Protein AF-A0A2N9HVR2-F1 (afdb_monomer_lite)

Sequence (182 aa):
MPIMIAPTAMQKMVHPEGGWATSSVEEVASTGPGIRFFQLYVYKNRHVVAHLVRRAERAGFKAIALTVDTPRLGRREADIKNRFTLPPFLTLKNFEGLDLGKMDEVSDNWDCTTLSLSLLWLQTRLAVEAGAAGIIVSNHGARQLDYVVKAALGWVHVFLDGGVCRGTDVFKALALELRAYS

Organism: Fagus sylvatica (NCBI:txid28930)

Secondary structure (DSSP, 8-state):
--EE----S-GGGT-TT--TTTS-HHHHHHT-S---EEEE--BS-HHHHHHHHHHHHHTT--EEEE--S-SS----HHHHHHT----TT---TTTTT-------TT-----BPP---S-HHHHHHHHHHTT-SEEEE--TTTTS-SS-PPPPPSSSEEEE-SS--SHHHHHHHHHTT-EEE-

Foldseek 3Di:
DLEAADQDADCCVVPVPDDHQQHALQRVLVVDDDAAEAEDFAFPPVVLVVLLVVRNVVSPHDYYRYDAQPQAWFDDVVCVVVVDDDDPVTHRHHCPPPCPDPPPDDDSRSRGPHDDDDDQAVVVVVCVVVPPQEEEQDPPQVGHDPDDDDHDDDRHAYEYEHPPDDPVVQVVCVVVVYRYYD

Radius of gyration: 17.05 Å; chains: 1; bounding box: 43×37×42 Å

InterPro domains:
  IPR000262 FMN-dependent dehydrogenase [PF01070] (20-96)
  IPR000262 FMN-dependent dehydrogenase [PF01070] (124-176)
  IPR008259 FMN-dependent alpha-hydroxy acid dehydrogenase, active site [PS00557] (138-144)
  IPR013785 Aldolase-type TIM barrel [G3DSA:3.20.20.70] (1-117)
  IPR013785 Aldolase-type TIM barrel [G3DSA:3.20.20.70] (119-181)
  IPR037396 FMN hydroxy acid dehydrogenase domain [PS51349] (1-182)

pLDDT: mean 76.88, std 16.13, range [32.69, 95.81]

Structure (mmCIF, N/CA/C/O backbone):
data_AF-A0A2N9HVR2-F1
#
_entry.id   AF-A0A2N9HVR2-F1
#
loop_
_atom_site.group_PDB
_atom_site.id
_atom_site.type_symbol
_atom_site.label_atom_id
_atom_site.label_alt_id
_atom_site.label_comp_id
_atom_site.label_asym_id
_atom_site.label_entity_id
_atom_site.label_seq_id
_atom_site.pdbx_PDB_ins_code
_atom_site.Cartn_x
_atom_site.Cartn_y
_atom_site.Cartn_z
_atom_site.occupancy
_atom_site.B_iso_or_equiv
_atom_site.auth_seq_id
_atom_site.auth_comp_id
_atom_site.auth_asym_id
_atom_site.auth_atom_id
_atom_site.pdbx_PDB_model_num
ATOM 1 N N . MET A 1 1 ? -1.933 1.703 19.587 1.00 81.06 1 MET A N 1
ATOM 2 C CA . MET A 1 1 ? -1.989 3.120 19.156 1.00 81.06 1 MET A CA 1
ATOM 3 C C . MET A 1 1 ? -2.822 3.221 17.880 1.00 81.06 1 MET A C 1
ATOM 5 O O . MET A 1 1 ? -2.758 2.276 17.102 1.00 81.06 1 MET A O 1
ATOM 9 N N . PRO A 1 2 ? -3.600 4.293 17.647 1.00 84.25 2 PRO A N 1
ATOM 10 C CA . PRO A 1 2 ? -4.371 4.487 16.414 1.00 84.25 2 PRO A CA 1
ATOM 11 C C . PRO A 1 2 ? -3.510 5.116 15.302 1.00 84.25 2 PRO A C 1
ATOM 13 O O . PRO A 1 2 ? -3.932 6.066 14.652 1.00 84.25 2 PRO A O 1
ATOM 16 N N . ILE A 1 3 ? -2.283 4.612 15.146 1.00 85.50 3 ILE A N 1
ATOM 17 C CA . ILE A 1 3 ? -1.307 5.045 14.143 1.00 85.50 3 ILE A CA 1
ATOM 18 C C . ILE A 1 3 ? -0.879 3.791 13.389 1.00 85.50 3 ILE A C 1
ATOM 20 O O . ILE A 1 3 ? -0.491 2.799 14.009 1.00 85.50 3 ILE A O 1
ATOM 24 N N . MET A 1 4 ? -0.987 3.831 12.067 1.00 87.75 4 MET A N 1
ATOM 25 C CA . MET A 1 4 ? -0.552 2.770 11.160 1.00 87.75 4 MET A CA 1
ATOM 26 C C . MET A 1 4 ? 0.378 3.356 10.101 1.00 87.75 4 MET A C 1
ATOM 28 O O . MET A 1 4 ? 0.306 4.544 9.821 1.00 87.75 4 MET A O 1
ATOM 32 N N . ILE A 1 5 ? 1.218 2.528 9.489 1.00 89.56 5 ILE A N 1
ATOM 33 C CA . ILE A 1 5 ? 2.137 2.971 8.434 1.00 89.56 5 ILE A CA 1
ATOM 34 C C . ILE A 1 5 ? 1.378 2.978 7.094 1.00 89.56 5 ILE A C 1
ATOM 36 O O . ILE A 1 5 ? 0.755 1.970 6.748 1.00 89.56 5 ILE A O 1
ATOM 40 N N . ALA A 1 6 ? 1.400 4.095 6.358 1.00 86.62 6 ALA A N 1
ATOM 41 C CA . ALA A 1 6 ? 0.779 4.238 5.034 1.00 86.62 6 ALA A CA 1
ATOM 42 C C . ALA A 1 6 ? 1.672 3.684 3.913 1.00 86.62 6 ALA A C 1
ATOM 44 O O . ALA A 1 6 ? 2.854 4.017 3.900 1.00 86.62 6 ALA A O 1
ATOM 45 N N . PRO A 1 7 ? 1.138 2.930 2.928 1.00 85.50 7 PRO A N 1
ATOM 46 C CA . PRO A 1 7 ? 1.908 2.308 1.847 1.00 85.50 7 PRO A CA 1
ATOM 47 C C . PRO A 1 7 ? 2.797 3.299 1.078 1.00 85.50 7 PRO A C 1
ATOM 49 O O . PRO A 1 7 ? 2.320 4.166 0.351 1.00 85.50 7 PRO A O 1
ATOM 52 N N . THR A 1 8 ? 4.111 3.111 1.183 1.00 85.31 8 THR A N 1
ATOM 53 C CA . THR A 1 8 ? 5.156 3.839 0.450 1.00 85.31 8 THR A CA 1
ATOM 54 C C . THR A 1 8 ? 5.975 2.874 -0.400 1.00 85.31 8 THR A C 1
ATOM 56 O O . THR A 1 8 ? 6.452 1.846 0.075 1.00 85.31 8 THR A O 1
ATOM 59 N N . ALA A 1 9 ? 6.122 3.172 -1.689 1.00 85.38 9 ALA A N 1
ATOM 60 C CA . ALA A 1 9 ? 6.827 2.292 -2.614 1.00 85.38 9 ALA A CA 1
ATOM 61 C C . ALA A 1 9 ? 8.355 2.412 -2.478 1.00 85.38 9 ALA A C 1
ATOM 63 O O . ALA A 1 9 ? 8.878 3.472 -2.144 1.00 85.38 9 ALA A O 1
ATOM 64 N N . MET A 1 10 ? 9.060 1.335 -2.838 1.00 86.00 10 MET A N 1
ATOM 65 C CA . MET A 1 10 ? 10.502 1.311 -3.120 1.00 86.00 10 MET A CA 1
ATOM 66 C C . MET A 1 10 ? 11.387 1.732 -1.937 1.00 86.00 10 MET A C 1
ATOM 68 O O . MET A 1 10 ? 12.378 2.443 -2.097 1.00 86.00 10 MET A O 1
ATOM 72 N N . GLN A 1 11 ? 11.062 1.251 -0.735 1.00 89.44 11 GLN A N 1
ATOM 73 C CA . GLN A 1 11 ? 11.774 1.626 0.495 1.00 89.44 11 GLN A CA 1
ATOM 74 C C . GLN A 1 11 ? 13.273 1.273 0.477 1.00 89.44 11 GLN A C 1
ATOM 76 O O . GLN A 1 11 ? 14.053 1.936 1.161 1.00 89.44 11 GLN A O 1
ATOM 81 N N . LYS A 1 12 ? 13.705 0.298 -0.342 1.00 90.38 12 LYS A N 1
ATOM 82 C CA . LYS A 1 12 ? 15.135 -0.030 -0.505 1.00 90.38 12 LYS A CA 1
ATOM 83 C C . LYS A 1 12 ? 15.976 1.070 -1.157 1.00 90.38 12 LYS A C 1
ATOM 85 O O . LYS A 1 12 ? 17.198 1.002 -1.100 1.00 90.38 12 LYS A O 1
ATOM 90 N N . MET A 1 13 ? 15.353 2.095 -1.739 1.00 89.06 13 MET A N 1
ATOM 91 C CA . MET A 1 13 ? 16.072 3.292 -2.194 1.00 89.06 13 MET A CA 1
ATOM 92 C C . MET A 1 13 ? 16.486 4.207 -1.036 1.00 89.06 13 MET A C 1
ATOM 94 O O . MET A 1 13 ? 17.400 5.007 -1.197 1.00 89.06 13 MET A O 1
ATOM 98 N N . VAL A 1 14 ? 15.807 4.106 0.112 1.00 91.31 14 VAL A N 1
ATOM 99 C CA . VAL A 1 14 ? 16.071 4.928 1.302 1.00 91.31 14 VAL A CA 1
ATOM 100 C C . VAL A 1 14 ? 16.998 4.197 2.272 1.00 91.31 14 VAL A C 1
ATOM 102 O O . VAL A 1 14 ? 17.909 4.805 2.824 1.00 91.31 14 VAL A O 1
ATOM 105 N N . HIS A 1 15 ? 16.782 2.893 2.474 1.00 92.06 15 HIS A N 1
ATOM 106 C CA . HIS A 1 15 ? 17.600 2.059 3.357 1.00 92.06 15 HIS A CA 1
ATOM 107 C C . HIS A 1 15 ? 17.644 0.601 2.862 1.00 92.06 15 HIS A C 1
ATOM 109 O O . HIS A 1 15 ? 16.594 0.095 2.463 1.00 92.06 15 HIS A O 1
ATOM 115 N N . PRO A 1 16 ? 18.784 -0.122 2.932 1.00 87.38 16 PRO A N 1
ATOM 116 C CA . PRO A 1 16 ? 18.910 -1.488 2.394 1.00 87.38 16 PRO A CA 1
ATOM 117 C C . PRO A 1 16 ? 17.872 -2.500 2.910 1.00 87.38 16 PRO A C 1
ATOM 119 O O . PRO A 1 16 ? 17.475 -3.411 2.185 1.00 87.38 16 PRO A O 1
ATOM 122 N N . GLU A 1 17 ? 17.395 -2.316 4.142 1.00 86.38 17 GLU A N 1
ATOM 123 C CA . GLU A 1 17 ? 16.398 -3.182 4.795 1.00 86.38 17 GLU A CA 1
ATOM 124 C C . GLU A 1 17 ? 14.933 -2.826 4.460 1.00 86.38 17 GLU A C 1
ATOM 126 O O . GLU A 1 17 ? 14.004 -3.390 5.034 1.00 86.38 17 GLU A O 1
ATOM 131 N N . GLY A 1 18 ? 14.690 -1.883 3.542 1.00 79.12 18 GLY A N 1
ATOM 132 C CA . GLY A 1 18 ? 13.341 -1.441 3.181 1.00 79.12 18 GLY A CA 1
ATOM 133 C C . GLY A 1 18 ? 12.432 -2.572 2.671 1.00 79.12 18 GLY A C 1
ATOM 134 O O . GLY A 1 18 ? 12.850 -3.435 1.899 1.00 79.12 18 GLY A O 1
ATOM 135 N N . GLY A 1 19 ? 11.157 -2.568 3.070 1.00 68.81 19 GLY A N 1
ATOM 136 C CA . GLY A 1 19 ? 10.226 -3.669 2.793 1.00 68.81 19 GLY A CA 1
ATOM 137 C C . GLY A 1 19 ? 9.322 -3.457 1.579 1.00 68.81 19 GLY A C 1
ATOM 138 O O . GLY A 1 19 ? 9.093 -4.368 0.791 1.00 68.81 19 GLY A O 1
ATOM 139 N N . TRP A 1 20 ? 8.748 -2.272 1.405 1.00 63.22 20 TRP A N 1
ATOM 140 C CA . TRP A 1 20 ? 7.597 -2.148 0.508 1.00 63.22 20 TRP A CA 1
ATOM 141 C C . TRP A 1 20 ? 7.934 -1.976 -0.972 1.00 63.22 20 TRP A C 1
ATOM 143 O O . TRP A 1 20 ? 8.772 -1.164 -1.362 1.00 63.22 20 TRP A O 1
ATOM 153 N N . ALA A 1 21 ? 7.228 -2.764 -1.793 1.00 70.31 21 ALA A N 1
ATOM 154 C CA . ALA A 1 21 ? 7.401 -2.975 -3.234 1.00 70.31 21 ALA A CA 1
ATOM 155 C C . ALA A 1 21 ? 8.742 -3.615 -3.652 1.00 70.31 21 ALA A C 1
ATOM 157 O O . ALA A 1 21 ? 8.747 -4.445 -4.557 1.00 70.31 21 ALA A O 1
ATOM 158 N N . THR A 1 22 ? 9.849 -3.287 -2.980 1.00 83.00 22 THR A N 1
ATOM 159 C CA . THR A 1 22 ? 11.197 -3.846 -3.209 1.00 83.00 22 THR A CA 1
ATOM 160 C C . THR A 1 22 ? 11.539 -5.060 -2.338 1.00 83.00 22 THR A C 1
ATOM 162 O O . THR A 1 22 ? 12.651 -5.587 -2.428 1.00 83.00 22 THR A O 1
ATOM 165 N N . SER A 1 23 ? 10.595 -5.507 -1.511 1.00 88.81 23 SER A N 1
ATOM 166 C CA . SER A 1 23 ? 10.569 -6.836 -0.894 1.00 88.81 23 SER A CA 1
ATOM 167 C C . SER A 1 23 ? 9.189 -7.460 -1.120 1.00 88.81 23 SER A C 1
ATOM 169 O O . SER A 1 23 ? 8.188 -6.744 -1.265 1.00 88.81 23 SER A O 1
ATOM 171 N N . SER A 1 24 ? 9.129 -8.784 -1.233 1.00 93.06 24 SER A N 1
ATOM 172 C CA . SER A 1 24 ? 7.872 -9.491 -1.477 1.00 93.06 24 SER A CA 1
ATOM 173 C C . SER A 1 24 ? 7.004 -9.562 -0.217 1.00 93.06 24 SER A C 1
ATOM 175 O O . SER A 1 24 ? 7.484 -9.377 0.903 1.00 93.06 24 SER A O 1
ATOM 177 N N . VAL A 1 25 ? 5.711 -9.860 -0.372 1.00 93.38 25 VAL A N 1
ATOM 178 C CA . VAL A 1 25 ? 4.821 -10.107 0.778 1.00 93.38 25 VAL A CA 1
ATOM 179 C C . VAL A 1 25 ? 5.324 -11.244 1.672 1.00 93.38 25 VAL A C 1
ATOM 181 O O . VAL A 1 25 ? 5.170 -11.167 2.887 1.00 93.38 25 VAL A O 1
ATOM 184 N N . GLU A 1 26 ? 5.969 -12.261 1.098 1.00 94.44 26 GLU A N 1
ATOM 185 C CA . GLU A 1 26 ? 6.554 -13.380 1.841 1.00 94.44 26 GLU A CA 1
ATOM 186 C C . GLU A 1 26 ? 7.808 -12.956 2.615 1.00 94.44 26 GLU A C 1
ATOM 188 O O . GLU A 1 26 ? 7.936 -13.281 3.795 1.00 94.44 26 GLU A O 1
ATOM 193 N N . GLU A 1 27 ? 8.696 -12.172 1.992 1.00 93.19 27 GLU A N 1
ATOM 194 C CA . GLU A 1 27 ? 9.866 -11.602 2.670 1.00 93.19 27 GLU A CA 1
ATOM 195 C C . GLU A 1 27 ? 9.427 -10.716 3.842 1.00 93.19 27 GLU A C 1
ATOM 197 O O . GLU A 1 27 ? 9.902 -10.887 4.964 1.00 93.19 27 GLU A O 1
ATOM 202 N N . VAL A 1 28 ? 8.448 -9.830 3.632 1.00 93.25 28 VAL A N 1
ATOM 203 C CA . VAL A 1 28 ? 7.907 -8.979 4.703 1.00 93.25 28 VAL A CA 1
ATOM 204 C C . VAL A 1 28 ? 7.252 -9.815 5.807 1.00 93.25 28 VAL A C 1
ATOM 206 O O . VAL A 1 28 ? 7.415 -9.496 6.985 1.00 93.25 28 VAL A O 1
ATOM 209 N N . ALA A 1 29 ? 6.531 -10.886 5.473 1.00 93.25 29 ALA A N 1
ATOM 210 C CA . ALA A 1 29 ? 5.915 -11.768 6.463 1.00 93.25 29 ALA A CA 1
ATOM 211 C C . ALA A 1 29 ? 6.954 -12.538 7.297 1.00 93.25 29 ALA A C 1
ATOM 213 O O . ALA A 1 29 ? 6.747 -12.727 8.496 1.00 93.25 29 ALA A O 1
ATOM 214 N N . SER A 1 30 ? 8.091 -12.913 6.699 1.00 94.75 30 SER A N 1
ATOM 215 C CA . SER A 1 30 ? 9.178 -13.632 7.381 1.00 94.75 30 SER A CA 1
ATOM 216 C C . SER A 1 30 ? 9.853 -12.835 8.503 1.00 94.75 30 SER A C 1
ATOM 218 O O . SER A 1 30 ? 10.441 -13.433 9.400 1.00 94.75 30 SER A O 1
ATOM 220 N N . THR A 1 31 ? 9.701 -11.503 8.519 1.00 94.44 31 THR A N 1
ATOM 221 C CA . THR A 1 31 ? 10.232 -10.636 9.593 1.00 94.44 31 THR A CA 1
ATOM 222 C C . THR A 1 31 ? 9.605 -10.906 10.963 1.00 94.44 31 THR A C 1
ATOM 224 O O . THR A 1 31 ? 10.168 -10.518 11.983 1.00 94.44 31 THR A O 1
ATOM 227 N N . GLY A 1 32 ? 8.441 -11.563 11.002 1.00 92.69 32 GLY A N 1
ATOM 228 C CA . GLY A 1 32 ? 7.779 -11.963 12.238 1.00 92.69 32 GLY A CA 1
ATOM 229 C C . GLY A 1 32 ? 6.258 -11.785 12.209 1.00 92.69 32 GLY A C 1
ATOM 230 O O . GLY A 1 32 ? 5.674 -11.372 11.199 1.00 92.69 32 GLY A O 1
ATOM 231 N N . PRO A 1 33 ? 5.573 -12.083 13.321 1.00 93.12 33 PRO A N 1
ATOM 232 C CA . PRO A 1 33 ? 4.137 -11.872 13.435 1.00 93.12 33 PRO A CA 1
ATOM 233 C C . PRO A 1 33 ? 3.794 -10.375 13.410 1.00 93.12 33 PRO A C 1
ATOM 235 O O . PRO A 1 33 ? 4.512 -9.541 13.952 1.00 93.12 33 PRO A O 1
ATOM 238 N N . GLY A 1 34 ? 2.668 -10.028 12.791 1.00 92.25 34 GLY A N 1
ATOM 239 C CA . GLY A 1 34 ? 2.190 -8.649 12.735 1.00 92.25 34 GLY A CA 1
ATOM 240 C C . GLY A 1 34 ? 0.937 -8.510 11.878 1.00 92.25 34 GLY A C 1
ATOM 241 O O . GLY A 1 34 ? 0.738 -9.265 10.924 1.00 92.25 34 GLY A O 1
ATOM 242 N N . ILE A 1 35 ? 0.084 -7.543 12.217 1.00 93.19 35 ILE A N 1
ATOM 243 C CA . ILE A 1 35 ? -1.070 -7.183 11.386 1.00 93.19 35 ILE A CA 1
ATOM 244 C C . ILE A 1 35 ? -0.555 -6.337 10.223 1.00 93.19 35 ILE A C 1
ATOM 246 O O . ILE A 1 35 ? 0.040 -5.283 10.435 1.00 93.19 35 ILE A O 1
ATOM 250 N N . ARG A 1 36 ? -0.779 -6.808 8.994 1.00 92.81 36 ARG A N 1
ATOM 251 C CA . ARG A 1 36 ? -0.317 -6.151 7.766 1.00 92.81 36 ARG A CA 1
ATOM 252 C C . ARG A 1 36 ? -1.459 -6.044 6.772 1.00 92.81 36 ARG A C 1
ATOM 254 O O . ARG A 1 36 ? -2.212 -7.004 6.604 1.00 92.81 36 ARG A O 1
ATOM 261 N N . PHE A 1 37 ? -1.566 -4.902 6.105 1.00 92.75 37 PHE A N 1
ATOM 262 C CA . PHE A 1 37 ? -2.480 -4.694 4.981 1.00 92.75 37 PHE A CA 1
ATOM 263 C C . PHE A 1 37 ? -1.677 -4.589 3.687 1.00 92.75 37 PHE A C 1
ATOM 265 O O . PHE A 1 37 ? -0.537 -4.125 3.699 1.00 92.75 37 PHE A O 1
ATOM 272 N N . PHE A 1 38 ? -2.247 -5.072 2.587 1.00 91.38 38 PHE A N 1
ATOM 273 C CA . PHE A 1 38 ? -1.587 -5.095 1.287 1.00 91.38 38 PHE A CA 1
ATOM 274 C C . PHE A 1 38 ? -2.212 -4.043 0.375 1.00 91.38 38 PHE A C 1
ATOM 276 O O . PHE A 1 38 ? -3.394 -4.136 0.045 1.00 91.38 38 PHE A O 1
ATOM 283 N N . GLN A 1 39 ? -1.434 -3.029 -0.008 1.00 89.06 39 GLN A N 1
ATOM 284 C CA . GLN A 1 39 ? -1.883 -2.023 -0.968 1.00 89.06 39 GLN A CA 1
ATOM 285 C C . GLN A 1 39 ? -1.924 -2.627 -2.374 1.00 89.06 39 GLN A C 1
ATOM 287 O O . GLN A 1 39 ? -0.977 -3.291 -2.793 1.00 89.06 39 GLN A O 1
ATOM 292 N N . LEU A 1 40 ? -3.030 -2.412 -3.087 1.00 84.81 40 LEU A N 1
ATOM 293 C CA . LEU A 1 40 ? -3.272 -3.004 -4.399 1.00 84.81 40 LEU A CA 1
ATOM 294 C C . LEU A 1 40 ? -3.872 -1.985 -5.370 1.00 84.81 40 LEU A C 1
ATOM 296 O O . LEU A 1 40 ? -4.798 -1.249 -5.031 1.00 84.81 40 LEU A O 1
ATOM 300 N N . TYR A 1 41 ? -3.387 -2.020 -6.608 1.00 81.62 41 TYR A N 1
ATOM 301 C CA . TYR A 1 41 ? -4.035 -1.403 -7.762 1.00 81.62 41 TYR A CA 1
ATOM 302 C C . TYR A 1 41 ? -4.746 -2.472 -8.597 1.00 81.62 41 TYR A C 1
ATOM 304 O O . TYR A 1 41 ? -4.262 -3.602 -8.720 1.00 81.62 41 TYR A O 1
ATOM 312 N N . VAL A 1 42 ? -5.874 -2.125 -9.222 1.00 80.81 42 VAL A N 1
ATOM 313 C CA . VAL A 1 42 ? -6.559 -3.046 -10.142 1.00 80.81 42 VAL A CA 1
ATOM 314 C C . VAL A 1 42 ? -5.946 -2.954 -11.545 1.00 80.81 42 VAL A C 1
ATOM 316 O O . VAL A 1 42 ? -6.427 -2.219 -12.411 1.00 80.81 42 VAL A O 1
ATOM 319 N N . TYR A 1 43 ? -4.890 -3.735 -11.778 1.00 77.44 43 TYR A N 1
ATOM 320 C CA . TYR A 1 43 ? -4.217 -3.840 -13.078 1.00 77.44 43 TYR A CA 1
ATOM 321 C C . TYR A 1 43 ? -5.103 -4.466 -14.159 1.00 77.44 43 TYR A C 1
ATOM 323 O O . TYR A 1 43 ? -5.906 -5.353 -13.861 1.00 77.44 43 TYR A O 1
ATOM 331 N N . LYS A 1 44 ? -4.916 -4.059 -15.428 1.00 78.00 44 LYS A N 1
ATOM 332 C CA . LYS A 1 44 ? -5.629 -4.611 -16.603 1.00 78.00 44 LYS A CA 1
ATOM 333 C C . LYS A 1 44 ? -5.652 -6.142 -16.607 1.00 78.00 44 LYS A C 1
ATOM 335 O O . LYS A 1 44 ? -6.716 -6.739 -16.749 1.00 78.00 44 LYS A O 1
ATOM 340 N N . ASN A 1 45 ? -4.498 -6.772 -16.379 1.00 81.75 45 ASN A N 1
ATOM 341 C CA . ASN A 1 45 ? -4.410 -8.220 -16.247 1.00 81.75 45 ASN A CA 1
ATOM 342 C C . ASN A 1 45 ? -4.967 -8.675 -14.884 1.00 81.75 45 ASN A C 1
ATOM 344 O O . ASN A 1 45 ? -4.282 -8.644 -13.859 1.00 81.75 45 ASN A O 1
ATOM 348 N N . ARG A 1 46 ? -6.223 -9.135 -14.873 1.00 83.62 46 ARG A N 1
ATOM 349 C CA . ARG A 1 46 ? -6.897 -9.609 -13.653 1.00 83.62 46 ARG A CA 1
ATOM 350 C C . ARG A 1 46 ? -6.276 -10.880 -13.072 1.00 83.62 46 ARG A C 1
ATOM 352 O O . ARG A 1 46 ? -6.423 -11.108 -11.873 1.00 83.62 46 ARG A O 1
ATOM 359 N N . HIS A 1 47 ? -5.541 -11.665 -13.863 1.00 86.56 47 HIS A N 1
ATOM 360 C CA . HIS A 1 47 ? -4.800 -12.816 -13.342 1.00 86.56 47 HIS A CA 1
ATOM 361 C C . HIS A 1 47 ? -3.656 -12.376 -12.425 1.00 86.56 47 HIS A C 1
ATOM 363 O O . HIS A 1 47 ? -3.475 -12.981 -11.371 1.00 86.56 47 HIS A O 1
ATOM 369 N N . VAL A 1 48 ? -2.956 -11.284 -12.762 1.00 85.69 48 VAL A N 1
ATOM 370 C CA . VAL A 1 48 ? -1.927 -10.683 -11.893 1.00 85.69 48 VAL A CA 1
ATOM 371 C C . VAL A 1 48 ? -2.554 -10.208 -10.585 1.00 85.69 48 VAL A C 1
ATOM 373 O O . VAL A 1 48 ? -2.068 -10.554 -9.512 1.00 85.69 48 VAL A O 1
ATOM 376 N N . VAL A 1 49 ? -3.681 -9.491 -10.656 1.00 84.62 49 VAL A N 1
ATOM 377 C CA . VAL A 1 49 ? -4.411 -9.019 -9.465 1.00 84.62 49 VAL A CA 1
ATOM 378 C C . VAL A 1 49 ? -4.819 -10.193 -8.568 1.00 84.62 49 VAL A C 1
ATOM 380 O O . VAL A 1 49 ? -4.510 -10.198 -7.379 1.00 84.62 49 VAL A O 1
ATOM 383 N N . ALA A 1 50 ? -5.452 -11.224 -9.135 1.00 87.12 50 ALA A N 1
ATOM 384 C CA . ALA A 1 50 ? -5.863 -12.413 -8.390 1.00 87.12 50 ALA A CA 1
ATOM 385 C C . ALA A 1 50 ? -4.666 -13.159 -7.780 1.00 87.12 50 ALA A C 1
ATOM 387 O O . ALA A 1 50 ? -4.750 -13.666 -6.661 1.00 87.12 50 ALA A O 1
ATOM 388 N N . HIS A 1 51 ? -3.542 -13.220 -8.495 1.00 91.06 51 HIS A N 1
ATOM 389 C CA . HIS A 1 51 ? -2.322 -13.832 -7.989 1.00 91.06 51 HIS A CA 1
ATOM 390 C C . HIS A 1 51 ? -1.749 -13.053 -6.797 1.00 91.06 51 HIS A C 1
ATOM 392 O O . HIS A 1 51 ? -1.416 -13.663 -5.781 1.00 91.06 51 HIS A O 1
ATOM 398 N N . LEU A 1 52 ? -1.677 -11.721 -6.889 1.00 90.31 52 LEU A N 1
ATOM 399 C CA . LEU A 1 52 ? -1.197 -10.853 -5.811 1.00 90.31 52 LEU A CA 1
ATOM 400 C C . LEU A 1 52 ? -2.070 -10.956 -4.556 1.00 90.31 52 LEU A C 1
ATOM 402 O O . LEU A 1 52 ? -1.533 -11.099 -3.460 1.00 90.31 52 LEU A O 1
ATOM 406 N N . VAL A 1 53 ? -3.399 -10.961 -4.713 1.00 91.56 53 VAL A N 1
ATOM 407 C CA . VAL A 1 53 ? -4.335 -11.149 -3.590 1.00 91.56 53 VAL A CA 1
ATOM 408 C C . VAL A 1 53 ? -4.077 -12.486 -2.898 1.00 91.56 53 VAL A C 1
ATOM 410 O O . VAL A 1 53 ? -3.844 -12.515 -1.693 1.00 91.56 53 VAL A O 1
ATOM 413 N N . ARG A 1 54 ? -3.998 -13.586 -3.660 1.00 93.81 54 ARG A N 1
ATOM 414 C CA . ARG A 1 54 ? -3.714 -14.917 -3.096 1.00 93.81 54 ARG A CA 1
ATOM 415 C C . ARG A 1 54 ? -2.346 -14.990 -2.415 1.00 93.81 54 ARG A C 1
ATOM 417 O O . ARG A 1 54 ? -2.205 -15.690 -1.416 1.00 93.81 54 ARG A O 1
ATOM 424 N N . ARG A 1 55 ? -1.320 -14.311 -2.948 1.00 94.62 55 ARG A N 1
ATOM 425 C CA . ARG A 1 55 ? 0.001 -14.222 -2.297 1.00 94.62 55 ARG A CA 1
ATOM 426 C C . ARG A 1 55 ? -0.099 -13.500 -0.956 1.00 94.62 55 ARG A C 1
ATOM 428 O O . ARG A 1 55 ? 0.391 -14.026 0.037 1.00 94.62 55 ARG A O 1
ATOM 435 N N . ALA A 1 56 ? -0.771 -12.350 -0.914 1.00 92.81 56 ALA A N 1
ATOM 436 C CA . ALA A 1 56 ? -0.968 -11.588 0.316 1.00 92.81 56 ALA A CA 1
ATOM 437 C C . ALA A 1 56 ? -1.742 -12.395 1.375 1.00 92.81 56 ALA A C 1
ATOM 439 O O . ALA A 1 56 ? -1.317 -12.457 2.529 1.00 92.81 56 ALA A O 1
ATOM 440 N N . GLU A 1 57 ? -2.822 -13.075 0.978 1.00 93.81 57 GLU A N 1
ATOM 441 C CA . GLU A 1 57 ? -3.595 -13.962 1.858 1.00 93.81 57 GLU A CA 1
ATOM 442 C C . GLU A 1 57 ? -2.728 -15.086 2.442 1.00 93.81 57 GLU A C 1
ATOM 444 O O . GLU A 1 57 ? -2.696 -15.269 3.660 1.00 93.81 57 GLU A O 1
ATOM 449 N N . ARG A 1 58 ? -1.963 -15.801 1.601 1.00 95.81 58 ARG A N 1
ATOM 450 C CA . ARG A 1 58 ? -1.045 -16.864 2.055 1.00 95.81 58 ARG A CA 1
ATOM 451 C C . ARG A 1 58 ? 0.058 -16.344 2.975 1.00 95.81 58 ARG A C 1
ATOM 453 O O . ARG A 1 58 ? 0.453 -17.047 3.898 1.00 95.81 58 ARG A O 1
ATOM 460 N N . ALA A 1 59 ? 0.530 -15.122 2.747 1.00 95.00 59 ALA A N 1
ATOM 461 C CA . ALA A 1 59 ? 1.511 -14.450 3.597 1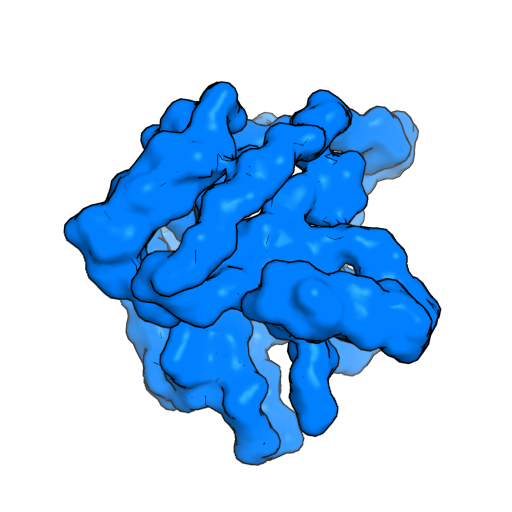.00 95.00 59 ALA A CA 1
ATOM 462 C C . ALA A 1 59 ? 0.903 -13.894 4.906 1.00 95.00 59 ALA A C 1
ATOM 464 O O . ALA A 1 59 ? 1.606 -13.276 5.705 1.00 95.00 59 ALA A O 1
ATOM 465 N N . GLY A 1 60 ? -0.396 -14.103 5.151 1.00 94.62 60 GLY A N 1
ATOM 466 C CA . GLY A 1 60 ? -1.063 -13.749 6.403 1.00 94.62 60 GLY A CA 1
ATOM 467 C C . GLY A 1 60 ? -1.489 -12.284 6.515 1.00 94.62 60 GLY A C 1
ATOM 468 O O . GLY A 1 60 ? -1.822 -11.834 7.619 1.00 94.62 60 GLY A O 1
ATOM 469 N N . PHE A 1 61 ? -1.506 -11.541 5.403 1.00 93.50 61 PHE A N 1
ATOM 470 C CA . PHE A 1 61 ? -2.038 -10.179 5.368 1.00 93.50 61 PHE A CA 1
ATOM 471 C C . PHE A 1 61 ? -3.539 -10.194 5.681 1.00 93.50 61 PHE A C 1
ATOM 473 O O . PHE A 1 61 ? -4.262 -11.123 5.328 1.00 93.50 61 PHE A O 1
ATOM 480 N N . LYS A 1 62 ? -4.006 -9.171 6.400 1.00 93.25 62 LYS A N 1
ATOM 481 C CA . LYS A 1 62 ? -5.347 -9.145 7.008 1.00 93.25 62 LYS A CA 1
ATOM 482 C C . LYS A 1 62 ? -6.373 -8.329 6.235 1.00 93.25 62 LYS A C 1
ATOM 484 O O . LYS A 1 62 ? -7.561 -8.490 6.481 1.00 93.25 62 LYS A O 1
ATOM 489 N N . ALA A 1 63 ? -5.929 -7.464 5.328 1.00 90.25 63 ALA A N 1
ATOM 490 C CA . ALA A 1 63 ? -6.810 -6.686 4.469 1.00 90.25 63 ALA A CA 1
ATOM 491 C C . ALA A 1 63 ? -6.090 -6.245 3.191 1.00 90.25 63 ALA A C 1
ATOM 493 O O . ALA A 1 63 ? -4.857 -6.164 3.154 1.00 90.25 63 ALA A O 1
ATOM 494 N N . ILE A 1 64 ? -6.883 -5.909 2.175 1.00 87.38 64 ILE A N 1
ATOM 495 C CA . ILE A 1 64 ? -6.431 -5.255 0.948 1.00 87.38 64 ILE A CA 1
ATOM 496 C C . ILE A 1 64 ? -6.785 -3.768 1.037 1.00 87.38 64 ILE A C 1
ATOM 498 O O . ILE A 1 64 ? -7.948 -3.417 1.219 1.00 87.38 64 ILE A O 1
ATOM 502 N N . ALA A 1 65 ? -5.788 -2.897 0.892 1.00 87.69 65 ALA A N 1
ATOM 503 C CA . ALA A 1 65 ? -5.980 -1.459 0.748 1.00 87.69 65 ALA A CA 1
ATOM 504 C C . ALA A 1 65 ? -6.032 -1.121 -0.747 1.00 87.69 65 ALA A C 1
ATOM 506 O O . ALA A 1 65 ? -4.998 -0.972 -1.403 1.00 87.69 65 ALA A O 1
ATOM 507 N N . LEU A 1 66 ? -7.242 -1.073 -1.305 1.00 84.38 66 LEU A N 1
ATOM 508 C CA . LEU A 1 66 ? -7.431 -0.823 -2.728 1.00 84.38 66 LEU A CA 1
ATOM 509 C C . LEU A 1 66 ? -7.272 0.667 -3.050 1.00 84.38 66 LEU A C 1
ATOM 511 O O . LEU A 1 66 ? -8.021 1.499 -2.543 1.00 84.38 66 LEU A O 1
ATOM 515 N N . THR A 1 67 ? -6.334 0.996 -3.935 1.00 80.06 67 THR A N 1
ATOM 516 C CA . THR A 1 67 ? -6.121 2.372 -4.396 1.00 80.06 67 THR A CA 1
ATOM 517 C C . THR A 1 67 ? -6.992 2.668 -5.611 1.00 80.06 67 THR A C 1
ATOM 519 O O . THR A 1 67 ? -6.878 2.009 -6.644 1.00 80.06 67 THR A O 1
ATOM 522 N N . VAL A 1 68 ? -7.857 3.675 -5.481 1.00 78.00 68 VAL A N 1
ATOM 523 C CA . VAL A 1 68 ? -8.856 4.059 -6.497 1.00 78.00 68 VAL A CA 1
ATOM 524 C C . VAL A 1 68 ? -8.633 5.461 -7.078 1.00 78.00 68 VAL A C 1
ATOM 526 O O . VAL A 1 68 ? -9.330 5.857 -8.005 1.00 78.00 68 VAL A O 1
ATOM 529 N N . ASP A 1 69 ? -7.653 6.204 -6.561 1.00 72.50 69 ASP A N 1
ATOM 530 C CA . ASP A 1 69 ? -7.367 7.604 -6.910 1.00 72.50 69 ASP A CA 1
ATOM 531 C C . ASP A 1 69 ? -6.304 7.777 -8.009 1.00 72.50 69 ASP A C 1
ATOM 533 O O . ASP A 1 69 ? -5.981 8.897 -8.394 1.00 72.50 69 ASP A O 1
ATOM 537 N N . THR A 1 70 ? -5.747 6.675 -8.513 1.00 70.38 70 THR A N 1
ATOM 538 C CA . THR A 1 70 ? -4.622 6.683 -9.456 1.00 70.38 70 THR A CA 1
ATOM 539 C C . THR A 1 70 ? -4.987 5.920 -10.739 1.00 70.38 70 THR A C 1
ATOM 541 O O . THR A 1 70 ? -4.427 4.858 -11.012 1.00 70.38 70 THR A O 1
ATOM 544 N N . PRO A 1 71 ? -5.959 6.395 -11.545 1.00 69.44 71 PRO A N 1
ATOM 545 C CA . PRO A 1 71 ? -6.222 5.804 -12.861 1.00 69.44 71 PRO A CA 1
ATOM 546 C C . PRO A 1 71 ? -5.082 6.079 -13.852 1.00 69.44 71 PRO A C 1
ATOM 548 O O . PRO A 1 71 ? -4.829 5.282 -14.750 1.00 69.44 71 PRO A O 1
ATOM 551 N N . ARG A 1 72 ? -4.399 7.213 -13.666 1.00 71.69 72 ARG A N 1
ATOM 552 C CA . ARG A 1 72 ? -3.133 7.601 -14.289 1.00 71.69 72 ARG A CA 1
ATOM 553 C C . ARG A 1 72 ? -2.230 8.151 -13.196 1.00 71.69 72 ARG A C 1
ATOM 555 O O . ARG A 1 72 ? -2.732 8.656 -12.194 1.00 71.69 72 ARG A O 1
ATOM 562 N N . LEU A 1 73 ? -0.919 8.076 -13.392 1.00 72.69 73 LEU A N 1
ATOM 563 C CA . LEU A 1 73 ? 0.014 8.690 -12.456 1.00 72.69 73 LEU A CA 1
ATOM 564 C C . LEU A 1 73 ? -0.098 10.218 -12.486 1.00 72.69 73 LEU A C 1
ATOM 566 O O . LEU A 1 73 ? -0.081 10.836 -13.552 1.00 72.69 73 LEU A O 1
ATOM 570 N N . GLY A 1 74 ? -0.166 10.819 -11.299 1.00 73.88 74 GLY A N 1
ATOM 571 C CA . GLY A 1 74 ? -0.034 12.256 -11.109 1.00 73.88 74 GLY A CA 1
ATOM 572 C C . GLY A 1 74 ? 1.306 12.777 -11.623 1.00 73.88 74 GLY A C 1
ATOM 573 O O . GLY A 1 74 ? 2.338 12.101 -11.563 1.00 73.88 74 GLY A O 1
ATOM 574 N N . ARG A 1 75 ? 1.295 14.009 -12.134 1.00 81.69 75 ARG A N 1
ATOM 575 C CA . ARG A 1 75 ? 2.469 14.634 -12.743 1.00 81.69 75 ARG A CA 1
ATOM 576 C C . ARG A 1 75 ? 3.405 15.188 -11.669 1.00 81.69 75 ARG A C 1
ATOM 578 O O . ARG A 1 75 ? 3.193 16.279 -11.153 1.00 81.69 75 ARG A O 1
ATOM 585 N N . ARG A 1 76 ? 4.491 14.471 -11.385 1.00 83.25 76 ARG A N 1
ATOM 586 C CA . ARG A 1 76 ? 5.527 14.907 -10.436 1.00 83.25 76 ARG A CA 1
ATOM 587 C C . ARG A 1 76 ? 6.678 15.566 -11.177 1.00 83.25 76 ARG A C 1
ATOM 589 O O . ARG A 1 76 ? 7.521 14.895 -11.765 1.00 83.25 76 ARG A O 1
ATOM 596 N N . GLU A 1 77 ? 6.727 16.895 -11.156 1.00 86.19 77 GLU A N 1
ATOM 597 C CA . GLU A 1 77 ? 7.742 17.639 -11.910 1.00 86.19 77 GLU A CA 1
ATOM 598 C C . GLU A 1 77 ? 9.179 17.306 -11.507 1.00 86.19 77 GLU A C 1
ATOM 600 O O . GLU A 1 77 ? 10.060 17.316 -12.362 1.00 86.19 77 GLU A O 1
ATOM 605 N N . ALA A 1 78 ? 9.422 17.026 -10.224 1.00 88.19 78 ALA A N 1
ATOM 606 C CA . ALA A 1 78 ? 10.746 16.658 -9.736 1.00 88.19 78 ALA A CA 1
ATOM 607 C C . ALA A 1 78 ? 11.233 15.345 -10.368 1.00 88.19 78 ALA A C 1
ATOM 609 O O . ALA A 1 78 ? 12.354 15.299 -10.866 1.00 88.19 78 ALA A O 1
ATOM 610 N N . ASP A 1 79 ? 10.376 14.321 -10.435 1.00 88.88 79 ASP A N 1
ATOM 611 C CA . ASP A 1 79 ? 10.707 13.022 -11.039 1.00 88.88 79 ASP A CA 1
ATOM 612 C C . ASP A 1 79 ? 11.019 13.178 -12.536 1.00 88.88 79 ASP A C 1
ATOM 614 O O . ASP A 1 79 ? 11.990 12.608 -13.033 1.00 88.88 79 ASP A O 1
ATOM 618 N N . ILE A 1 80 ? 10.254 14.027 -13.238 1.00 86.12 80 ILE A N 1
ATOM 619 C CA . ILE A 1 80 ? 10.471 14.347 -14.658 1.00 86.12 80 ILE A CA 1
ATOM 620 C C . ILE A 1 80 ? 11.805 15.081 -14.856 1.00 86.12 80 ILE A C 1
ATOM 622 O O . ILE A 1 80 ? 12.604 14.695 -15.710 1.00 86.12 80 ILE A O 1
ATOM 626 N N . LYS A 1 81 ? 12.068 16.130 -14.065 1.00 90.62 81 LYS A N 1
ATOM 627 C CA . LYS A 1 81 ? 13.306 16.928 -14.145 1.00 90.62 81 LYS A CA 1
ATOM 628 C C . LYS A 1 81 ? 14.540 16.078 -13.836 1.00 90.62 81 LYS A C 1
ATOM 630 O O . LYS A 1 81 ? 15.555 16.212 -14.514 1.00 90.62 81 LYS A O 1
ATOM 635 N N . ASN A 1 82 ? 14.424 15.175 -12.866 1.00 92.56 82 ASN A N 1
ATOM 636 C CA . ASN A 1 82 ? 15.512 14.309 -12.421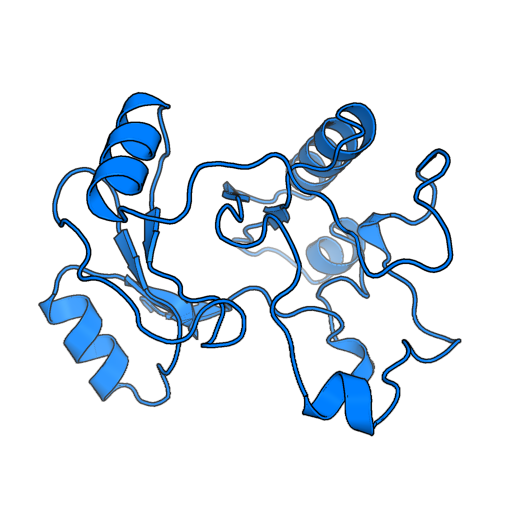 1.00 92.56 82 ASN A CA 1
ATOM 637 C C . ASN A 1 82 ? 15.643 13.021 -13.242 1.00 92.56 82 ASN A C 1
ATOM 639 O O . ASN A 1 82 ? 16.580 12.263 -13.004 1.00 92.56 82 ASN A O 1
ATOM 643 N N . ARG A 1 83 ? 14.729 12.770 -14.194 1.00 90.56 83 ARG A N 1
ATOM 644 C CA . ARG A 1 83 ? 14.657 11.528 -14.985 1.00 90.56 83 ARG A CA 1
ATOM 645 C C . ARG A 1 83 ? 14.716 10.297 -14.087 1.00 90.56 83 ARG A C 1
ATOM 647 O O . ARG A 1 83 ? 15.577 9.436 -14.246 1.00 90.56 83 ARG A O 1
ATOM 654 N N . PHE A 1 84 ? 13.834 10.270 -13.096 1.00 89.06 84 PHE A N 1
ATOM 655 C CA . PHE A 1 84 ? 13.845 9.235 -12.077 1.00 89.06 84 PHE A CA 1
ATOM 656 C C . PHE A 1 84 ? 13.729 7.831 -12.697 1.00 89.06 84 PHE A C 1
ATOM 658 O O . PHE A 1 84 ? 12.808 7.546 -13.460 1.00 89.06 84 PHE A O 1
ATOM 665 N N . THR A 1 85 ? 14.651 6.945 -12.324 1.00 89.06 85 THR A N 1
ATOM 666 C CA . THR A 1 85 ? 14.646 5.523 -12.688 1.00 89.06 85 THR A CA 1
ATOM 667 C C . THR A 1 85 ? 14.960 4.682 -11.461 1.00 89.06 85 THR A C 1
ATOM 669 O O . THR A 1 85 ? 15.768 5.090 -10.623 1.00 89.06 85 THR A O 1
ATOM 672 N N . LEU A 1 86 ? 14.377 3.486 -11.371 1.00 86.12 86 LEU A N 1
ATOM 673 C CA . LEU A 1 86 ? 14.713 2.548 -10.303 1.00 86.12 86 LEU A CA 1
ATOM 674 C C . LEU A 1 86 ? 16.191 2.118 -10.433 1.00 86.12 86 LEU A C 1
ATOM 676 O O . LEU A 1 86 ? 16.607 1.752 -11.535 1.00 86.12 86 LEU A O 1
ATOM 680 N N . PRO A 1 87 ? 16.992 2.145 -9.350 1.00 88.75 87 PRO A N 1
ATOM 681 C CA . PRO A 1 87 ? 18.359 1.638 -9.384 1.00 88.75 87 PRO A CA 1
ATOM 682 C C . PRO A 1 87 ? 18.415 0.179 -9.870 1.00 88.75 87 PRO A C 1
ATOM 684 O O . PRO A 1 87 ? 17.558 -0.616 -9.488 1.00 88.75 87 PRO A O 1
ATOM 687 N N . PRO A 1 88 ? 19.435 -0.212 -10.655 1.00 88.19 88 PRO A N 1
ATOM 688 C CA . PRO A 1 88 ? 19.446 -1.484 -11.391 1.00 88.19 88 PRO A CA 1
ATOM 689 C C . PRO A 1 88 ? 19.468 -2.734 -10.500 1.00 88.19 88 PRO A C 1
ATOM 691 O O . PRO A 1 88 ? 19.080 -3.812 -10.933 1.00 88.19 88 PRO A O 1
ATOM 694 N N . PHE A 1 89 ? 19.919 -2.604 -9.252 1.00 88.38 89 PHE A N 1
ATOM 695 C CA . PHE A 1 89 ? 19.941 -3.689 -8.267 1.00 88.38 89 PHE A CA 1
ATOM 696 C C . PHE A 1 89 ? 18.610 -3.852 -7.512 1.00 88.38 89 PHE A C 1
ATOM 698 O O . PHE A 1 89 ? 18.497 -4.721 -6.647 1.00 88.38 89 PHE A O 1
ATOM 705 N N . LEU A 1 90 ? 17.607 -3.016 -7.800 1.00 88.88 90 LEU A N 1
ATOM 706 C CA . LEU A 1 90 ? 16.282 -3.086 -7.195 1.00 88.88 90 LEU A CA 1
ATOM 707 C C . LEU A 1 90 ? 15.245 -3.529 -8.223 1.00 88.88 90 LEU A C 1
ATOM 709 O O . LEU A 1 90 ? 15.256 -3.113 -9.376 1.00 88.88 90 LEU A O 1
ATOM 713 N N . THR A 1 91 ? 14.300 -4.345 -7.767 1.00 88.31 91 THR A N 1
ATOM 714 C CA . THR A 1 91 ? 13.169 -4.821 -8.565 1.00 88.31 91 THR A CA 1
ATOM 715 C C . THR A 1 91 ? 11.883 -4.739 -7.753 1.00 88.31 91 THR A C 1
ATOM 717 O O . THR A 1 91 ? 11.902 -4.673 -6.520 1.00 88.31 91 THR A O 1
ATOM 720 N N . LEU A 1 92 ? 10.739 -4.742 -8.440 1.00 87.62 92 LEU A N 1
ATOM 721 C CA . LEU A 1 92 ? 9.435 -4.834 -7.789 1.00 87.62 92 LEU A CA 1
ATOM 722 C C . LEU A 1 92 ? 9.135 -6.301 -7.447 1.00 87.62 92 LEU A C 1
ATOM 724 O O . LEU A 1 92 ? 8.516 -7.026 -8.225 1.00 87.62 92 LEU A O 1
ATOM 728 N N . LYS A 1 93 ? 9.578 -6.737 -6.267 1.00 90.25 93 LYS A N 1
ATOM 729 C CA . LYS A 1 93 ? 9.602 -8.144 -5.826 1.00 90.25 93 LYS A CA 1
ATOM 730 C C . LYS A 1 93 ? 8.249 -8.860 -5.834 1.00 90.25 93 LYS A C 1
ATOM 732 O O . LYS A 1 93 ? 8.189 -10.073 -6.008 1.00 90.25 93 LYS A O 1
ATOM 737 N N . ASN A 1 94 ? 7.143 -8.130 -5.700 1.00 87.88 94 ASN A N 1
ATOM 738 C CA . ASN A 1 94 ? 5.804 -8.727 -5.779 1.00 87.88 94 ASN A CA 1
ATOM 739 C C . ASN A 1 94 ? 5.407 -9.171 -7.197 1.00 87.88 94 ASN A C 1
ATOM 741 O O . ASN A 1 94 ? 4.516 -10.006 -7.339 1.00 87.88 94 ASN A O 1
ATOM 745 N N . PHE A 1 95 ? 6.067 -8.640 -8.228 1.00 85.12 95 PHE A N 1
ATOM 746 C CA . PHE A 1 95 ? 5.828 -8.995 -9.629 1.00 85.12 95 PHE A CA 1
ATOM 747 C C . PHE A 1 95 ? 6.871 -9.969 -10.184 1.00 85.12 95 PHE A C 1
ATOM 749 O O . PHE A 1 95 ? 6.699 -10.486 -11.284 1.00 85.12 95 PHE A O 1
ATOM 756 N N . GLU A 1 96 ? 7.936 -10.242 -9.430 1.00 84.25 96 GLU A N 1
ATOM 757 C CA . GLU A 1 96 ? 8.956 -11.210 -9.821 1.00 84.25 96 GLU A CA 1
ATOM 758 C C . GLU A 1 96 ? 8.329 -12.606 -9.978 1.00 84.25 96 GLU A C 1
ATOM 760 O O . GLU A 1 96 ? 7.589 -13.071 -9.105 1.00 84.25 96 GLU A O 1
ATOM 765 N N . GLY A 1 97 ? 8.594 -13.249 -11.119 1.00 78.50 97 GLY A N 1
ATOM 766 C CA . GLY A 1 97 ? 8.044 -14.562 -11.465 1.00 78.50 97 GLY A CA 1
ATOM 767 C C . GLY A 1 97 ? 6.585 -14.562 -11.941 1.00 78.50 97 GLY A C 1
ATOM 768 O O . GLY A 1 97 ? 6.022 -15.641 -12.124 1.00 78.50 97 GLY A O 1
ATOM 769 N N . LEU A 1 98 ? 5.958 -13.396 -12.143 1.00 79.12 98 LEU A N 1
ATOM 770 C CA . LEU A 1 98 ? 4.630 -13.301 -12.755 1.00 79.12 98 LEU A CA 1
ATOM 771 C C . LEU A 1 98 ? 4.739 -13.095 -14.265 1.00 79.12 98 LEU A C 1
ATOM 773 O O . LEU A 1 98 ? 5.537 -12.287 -14.730 1.00 79.12 98 LEU A O 1
ATOM 777 N N . ASP A 1 99 ? 3.884 -13.781 -15.023 1.00 70.06 99 ASP A N 1
ATOM 778 C CA . ASP A 1 99 ? 3.655 -13.439 -16.424 1.00 70.06 99 ASP A CA 1
ATOM 779 C C . ASP A 1 99 ? 2.815 -12.159 -16.487 1.00 70.06 99 ASP A C 1
ATOM 781 O O . ASP A 1 99 ? 1.600 -12.149 -16.259 1.00 70.06 99 ASP A O 1
ATOM 785 N N . LEU A 1 100 ? 3.502 -11.050 -16.730 1.00 66.25 100 LEU A N 1
ATOM 786 C CA . LEU A 1 100 ? 2.900 -9.729 -16.826 1.00 66.25 100 LEU A CA 1
ATOM 787 C C . LEU A 1 100 ? 2.277 -9.475 -18.210 1.00 66.25 100 LEU A C 1
ATOM 789 O O . LEU A 1 100 ? 1.571 -8.478 -18.380 1.00 66.25 100 LEU A O 1
ATOM 793 N N . GLY A 1 101 ? 2.479 -10.370 -19.188 1.00 57.81 101 GLY A N 1
ATOM 794 C CA . GLY A 1 101 ? 2.230 -10.081 -20.599 1.00 57.81 101 GLY A CA 1
ATOM 795 C C . GLY A 1 101 ? 3.020 -8.850 -21.065 1.00 57.81 101 GLY A C 1
ATOM 796 O O . GLY A 1 101 ? 3.973 -8.427 -20.412 1.00 57.81 101 GLY A O 1
ATOM 797 N N . LYS A 1 102 ? 2.607 -8.219 -22.173 1.00 47.59 102 LYS A N 1
ATOM 798 C CA . LYS A 1 102 ? 3.069 -6.864 -22.528 1.00 47.59 102 LYS A CA 1
ATOM 799 C C . LYS A 1 102 ? 2.517 -5.846 -21.517 1.00 47.59 102 LYS A C 1
ATOM 801 O O . LYS A 1 102 ? 1.570 -5.119 -21.803 1.00 47.59 102 LYS A O 1
ATOM 806 N N . MET A 1 103 ? 3.067 -5.815 -20.308 1.00 49.38 103 MET A N 1
ATOM 807 C CA . MET A 1 103 ? 3.133 -4.580 -19.534 1.00 49.38 103 MET A CA 1
ATOM 808 C C . MET A 1 103 ? 4.196 -3.751 -20.241 1.00 49.38 103 MET A C 1
ATOM 810 O O . MET A 1 103 ? 5.377 -3.981 -20.015 1.00 49.38 103 MET A O 1
ATOM 814 N N . ASP A 1 104 ? 3.763 -2.923 -21.198 1.00 35.22 104 ASP A N 1
ATOM 815 C CA . ASP A 1 104 ? 4.642 -2.176 -22.097 1.00 35.22 104 ASP A CA 1
ATOM 816 C C . ASP A 1 104 ? 5.822 -1.568 -21.330 1.00 35.22 104 ASP A C 1
ATOM 818 O O . ASP A 1 104 ? 5.668 -0.668 -20.498 1.00 35.22 104 ASP A O 1
ATOM 822 N N . GLU A 1 105 ? 7.014 -2.080 -21.631 1.00 39.09 105 GLU A N 1
ATOM 823 C CA . GLU A 1 105 ? 8.248 -1.355 -21.406 1.00 39.09 105 GLU A CA 1
ATOM 824 C C . GLU A 1 105 ? 8.087 0.012 -22.099 1.00 39.09 105 GLU A C 1
ATOM 826 O O . GLU A 1 105 ? 7.726 0.090 -23.273 1.00 39.09 105 GLU A O 1
ATOM 831 N N . VAL A 1 106 ? 8.366 1.098 -21.372 1.00 35.03 106 VAL A N 1
ATOM 832 C CA . VAL A 1 106 ? 8.461 2.483 -21.885 1.00 35.03 106 VAL A CA 1
ATOM 833 C C . VAL A 1 106 ? 7.155 3.302 -22.005 1.00 35.03 106 VAL A C 1
ATOM 835 O O . VAL A 1 106 ? 7.087 4.246 -22.788 1.00 35.03 106 VAL A O 1
ATOM 838 N N . SER A 1 107 ? 6.135 3.100 -21.163 1.00 32.69 107 SER A N 1
ATOM 839 C CA . SER A 1 107 ? 5.225 4.230 -20.885 1.00 32.69 107 SER A CA 1
ATOM 840 C C . SER A 1 107 ? 4.757 4.272 -19.438 1.00 32.69 107 SER A C 1
ATOM 842 O O . SER A 1 107 ? 4.353 3.255 -18.885 1.00 32.69 107 SER A O 1
ATOM 844 N N . ASP A 1 108 ? 4.743 5.467 -18.846 1.00 42.19 108 ASP A N 1
ATOM 845 C CA . ASP A 1 108 ? 4.172 5.787 -17.526 1.00 42.19 108 ASP A CA 1
ATOM 846 C C . ASP A 1 108 ? 2.652 5.497 -17.407 1.00 42.19 108 ASP A C 1
ATOM 848 O O . ASP A 1 108 ? 1.970 5.990 -16.505 1.00 42.19 108 ASP A O 1
ATOM 852 N N . ASN A 1 109 ? 2.080 4.696 -18.310 1.00 37.00 109 ASN A N 1
ATOM 853 C CA . ASN A 1 109 ? 0.675 4.323 -18.331 1.00 37.00 109 ASN A CA 1
ATOM 854 C C . ASN A 1 109 ? 0.443 3.039 -17.522 1.00 37.00 109 ASN A C 1
ATOM 856 O O . ASN A 1 109 ? 0.097 1.983 -18.059 1.00 37.00 109 ASN A O 1
ATOM 860 N N . TRP A 1 110 ? 0.547 3.149 -16.196 1.00 47.72 110 TRP A N 1
ATOM 861 C CA . TRP A 1 110 ? -0.127 2.223 -15.278 1.00 47.72 110 TRP A CA 1
ATOM 862 C C . TRP A 1 110 ? -1.640 2.467 -15.321 1.00 47.72 110 TRP A C 1
ATOM 864 O O . TRP A 1 110 ? -2.229 2.960 -14.362 1.00 47.72 110 TRP A O 1
ATOM 874 N N . ASP A 1 111 ? -2.270 2.145 -16.450 1.00 43.75 111 ASP A N 1
ATOM 875 C CA . ASP A 1 111 ? -3.716 2.265 -16.616 1.00 43.75 111 ASP A CA 1
ATOM 876 C C . ASP A 1 111 ? -4.420 1.297 -15.651 1.00 43.75 111 ASP A C 1
ATOM 878 O O . ASP A 1 111 ? -4.562 0.095 -15.915 1.00 43.75 111 ASP A O 1
ATOM 882 N N . CYS A 1 112 ? -4.864 1.830 -14.518 1.00 47.16 112 CYS A N 1
ATOM 883 C CA . CYS A 1 112 ? -5.741 1.144 -13.581 1.00 47.16 112 CYS A CA 1
ATOM 884 C C . CYS A 1 112 ? -7.188 1.445 -13.971 1.00 47.16 112 CYS A C 1
ATOM 886 O O . CYS A 1 112 ? -7.509 2.559 -14.385 1.00 47.16 112 CYS A O 1
ATOM 888 N N . THR A 1 113 ? -8.082 0.457 -13.872 1.00 42.91 113 THR A N 1
ATOM 889 C CA . THR A 1 113 ? -9.488 0.679 -14.247 1.00 42.91 113 THR A CA 1
ATOM 890 C C . THR A 1 113 ? -10.111 1.790 -13.402 1.00 42.91 113 THR A C 1
ATOM 892 O O . THR A 1 113 ? -10.072 1.738 -12.176 1.00 42.91 113 THR A O 1
ATOM 895 N N . THR A 1 114 ? -10.669 2.783 -14.091 1.00 41.22 114 THR A N 1
ATOM 896 C CA . THR A 1 114 ? -11.203 4.041 -13.570 1.00 41.22 114 THR A CA 1
ATOM 897 C C . THR A 1 114 ? -12.455 3.835 -12.718 1.00 41.22 114 THR A C 1
ATOM 899 O O . THR A 1 114 ? -13.456 3.306 -13.196 1.00 41.22 114 THR A O 1
ATOM 902 N N . LEU A 1 115 ? -12.448 4.374 -11.498 1.00 38.75 115 LEU A N 1
ATOM 903 C CA . LEU A 1 115 ? -13.654 4.914 -10.869 1.00 38.75 115 LEU A CA 1
ATOM 904 C C . LEU A 1 115 ? -13.516 6.441 -10.902 1.00 38.75 115 LEU A C 1
ATOM 906 O O . LEU A 1 115 ? -12.492 6.985 -10.499 1.00 38.75 115 LEU A O 1
ATOM 910 N N . SER A 1 116 ? -14.510 7.119 -11.475 1.00 39.75 116 SER A N 1
ATOM 911 C CA . SER A 1 116 ? -14.541 8.577 -11.655 1.00 39.75 116 SER A CA 1
ATOM 912 C C . SER A 1 116 ? -14.170 9.327 -10.365 1.00 39.75 116 SER A C 1
ATOM 914 O O . SER A 1 116 ? -14.710 9.031 -9.299 1.00 39.75 116 SER A O 1
ATOM 916 N N . LEU A 1 117 ? -13.247 10.287 -10.483 1.00 44.97 117 LEU A N 1
ATOM 917 C CA . LEU A 1 117 ? -12.536 10.974 -9.392 1.00 44.97 117 LEU A CA 1
ATOM 918 C C . LEU A 1 117 ? -13.230 12.235 -8.850 1.00 44.97 117 LEU A C 1
ATOM 920 O O . LEU A 1 117 ? -12.638 12.963 -8.062 1.00 44.97 117 LEU A O 1
ATOM 924 N N . SER A 1 118 ? -14.460 12.545 -9.261 1.00 43.59 118 SER A N 1
ATOM 925 C CA . SER A 1 118 ? -15.006 13.892 -9.039 1.00 43.59 118 SER A CA 1
ATOM 926 C C . SER A 1 118 ? -15.936 14.070 -7.838 1.00 43.59 118 SER A C 1
ATOM 928 O O . SER A 1 118 ? -16.304 15.206 -7.562 1.00 43.59 118 SER A O 1
ATOM 930 N N . LEU A 1 119 ? -16.293 13.031 -7.072 1.00 48.59 119 LEU A N 1
ATOM 931 C CA . LEU A 1 119 ? -17.147 13.193 -5.883 1.00 48.59 119 LEU A CA 1
ATOM 932 C C . LEU A 1 119 ? -16.787 12.188 -4.782 1.00 48.59 119 LEU A C 1
ATOM 934 O O . LEU A 1 119 ? -17.277 11.059 -4.786 1.00 48.59 119 LEU A O 1
ATOM 938 N N . LEU A 1 120 ? -15.987 12.616 -3.798 1.00 55.91 120 LEU A N 1
ATOM 939 C CA . LEU A 1 120 ? -15.580 11.776 -2.662 1.00 55.91 120 LEU A CA 1
ATOM 940 C C . LEU A 1 120 ? -16.787 11.192 -1.906 1.00 55.91 120 LEU A C 1
ATOM 942 O O . LEU A 1 120 ? -16.757 10.032 -1.517 1.00 55.91 120 LEU A O 1
ATOM 946 N N . TRP A 1 121 ? -17.894 11.939 -1.767 1.00 47.97 121 TRP A N 1
ATOM 947 C CA . TRP A 1 121 ? -19.124 11.408 -1.157 1.00 47.97 121 TRP A CA 1
ATOM 948 C C . TRP A 1 121 ? -19.713 10.234 -1.948 1.00 47.97 121 TRP A C 1
ATOM 950 O O . TRP A 1 121 ? -20.266 9.304 -1.364 1.00 47.97 121 TRP A O 1
ATOM 960 N N . LEU A 1 122 ? -19.617 10.279 -3.281 1.00 54.59 122 LEU A N 1
ATOM 961 C CA . LEU A 1 122 ? -20.251 9.308 -4.167 1.00 54.59 122 LEU A CA 1
ATOM 962 C C . LEU A 1 122 ? -19.390 8.059 -4.180 1.00 54.59 122 LEU A C 1
ATOM 964 O O . LEU A 1 122 ? -19.914 6.960 -4.092 1.00 54.59 122 LEU A O 1
ATOM 968 N N . GLN A 1 123 ? -18.073 8.245 -4.184 1.00 67.50 123 GLN A N 1
ATOM 969 C CA . GLN A 1 123 ? -17.103 7.175 -4.013 1.00 67.50 123 GLN A CA 1
ATOM 970 C C . GLN A 1 123 ? -17.245 6.493 -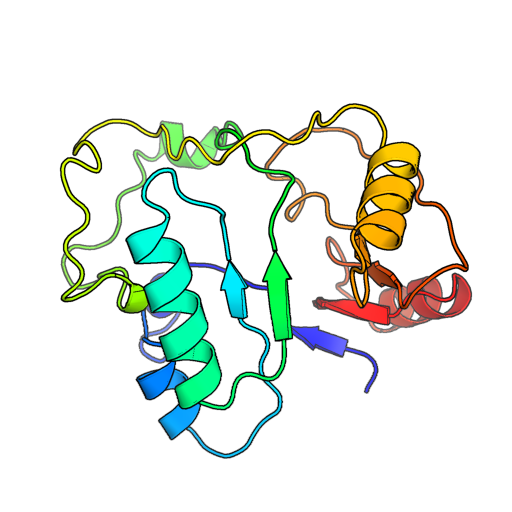2.649 1.00 67.50 123 GLN A C 1
ATOM 972 O O . GLN A 1 123 ? -17.278 5.270 -2.605 1.00 67.50 123 GLN A O 1
ATOM 977 N N . THR A 1 124 ? -17.411 7.247 -1.558 1.00 66.50 124 THR A N 1
ATOM 978 C CA . THR A 1 124 ? -17.680 6.690 -0.222 1.00 66.50 124 THR A CA 1
ATOM 979 C C . THR A 1 124 ? -18.954 5.857 -0.222 1.00 66.50 124 THR A C 1
ATOM 981 O O . THR A 1 124 ? -18.940 4.711 0.219 1.00 66.50 124 THR A O 1
ATOM 984 N N . ARG A 1 125 ? -20.051 6.394 -0.763 1.00 69.06 125 ARG A N 1
ATOM 985 C CA . ARG A 1 125 ? -21.319 5.668 -0.845 1.00 69.06 125 ARG A CA 1
ATOM 986 C C . ARG A 1 125 ? -21.209 4.404 -1.697 1.00 69.06 125 ARG A C 1
ATOM 988 O O . ARG A 1 125 ? -21.621 3.347 -1.239 1.00 69.06 125 ARG A O 1
ATOM 995 N N . LEU A 1 126 ? -20.615 4.500 -2.884 1.00 72.94 126 LEU A N 1
ATOM 996 C CA . LEU A 1 126 ? -20.398 3.358 -3.773 1.00 72.94 126 LEU A CA 1
ATOM 997 C C . LEU A 1 126 ? -19.477 2.311 -3.140 1.00 72.94 126 LEU A C 1
ATOM 999 O O . LEU A 1 126 ? -19.710 1.123 -3.314 1.00 72.94 126 LEU A O 1
ATOM 1003 N N . ALA A 1 127 ? -18.454 2.725 -2.388 1.00 72.94 127 ALA A N 1
ATOM 1004 C CA . ALA A 1 127 ? -17.577 1.808 -1.668 1.00 72.94 127 ALA A CA 1
ATOM 1005 C C . ALA A 1 127 ? -18.347 1.043 -0.583 1.00 72.94 127 ALA A C 1
ATOM 1007 O O . ALA A 1 127 ? -18.199 -0.172 -0.478 1.00 72.94 127 ALA A O 1
ATOM 1008 N N . VAL A 1 128 ? -19.202 1.729 0.183 1.00 75.62 128 VAL A N 1
ATOM 1009 C CA . VAL A 1 128 ? -20.069 1.089 1.185 1.00 75.62 128 VAL A CA 1
ATOM 1010 C C . VAL A 1 128 ? -21.077 0.146 0.521 1.00 75.62 128 VAL A C 1
ATOM 1012 O O . VAL A 1 128 ? -21.204 -0.997 0.950 1.00 75.62 128 VAL A O 1
ATOM 1015 N N . GLU A 1 129 ? -21.740 0.576 -0.556 1.00 79.38 129 GLU A N 1
ATOM 1016 C CA . GLU A 1 129 ? -22.671 -0.259 -1.336 1.00 79.38 129 GLU A CA 1
ATOM 1017 C C . GLU A 1 129 ? -21.968 -1.477 -1.968 1.00 79.38 129 GLU A C 1
ATOM 1019 O O . GLU A 1 129 ? -22.556 -2.553 -2.053 1.00 79.38 129 GLU A O 1
ATOM 1024 N N . ALA A 1 130 ? -20.693 -1.348 -2.345 1.00 78.81 130 ALA A N 1
ATOM 1025 C CA . ALA A 1 130 ? -19.855 -2.443 -2.833 1.00 78.81 130 ALA A CA 1
ATOM 1026 C C . ALA A 1 130 ? -19.319 -3.364 -1.716 1.00 78.81 130 ALA A C 1
ATOM 1028 O O . ALA A 1 130 ? -18.606 -4.325 -2.010 1.00 78.81 130 ALA A O 1
ATOM 1029 N N . GLY A 1 131 ? -19.640 -3.089 -0.447 1.00 79.81 131 GLY A N 1
ATOM 1030 C CA . GLY A 1 131 ? -19.244 -3.912 0.697 1.00 79.81 131 GLY A CA 1
ATOM 1031 C C . GLY A 1 131 ? -17.831 -3.644 1.223 1.00 79.81 131 GLY A C 1
ATOM 1032 O O . GLY A 1 131 ? -17.224 -4.533 1.822 1.00 79.81 131 GLY A O 1
ATOM 1033 N N . ALA A 1 132 ? -17.275 -2.447 1.010 1.00 79.50 132 ALA A N 1
ATOM 1034 C CA . ALA A 1 132 ? -15.985 -2.076 1.585 1.00 79.50 132 ALA A CA 1
ATOM 1035 C C . ALA A 1 132 ? -16.034 -2.103 3.123 1.00 79.50 132 ALA A C 1
ATOM 1037 O O . ALA A 1 132 ? -16.896 -1.488 3.746 1.00 79.50 132 ALA A O 1
ATOM 1038 N N . ALA A 1 133 ? -15.057 -2.768 3.745 1.00 81.44 133 ALA A N 1
ATOM 1039 C CA . ALA A 1 133 ? -14.959 -2.867 5.206 1.00 81.44 133 ALA A CA 1
ATOM 1040 C C . ALA A 1 133 ? -14.531 -1.549 5.889 1.00 81.44 133 ALA A C 1
ATOM 1042 O O . ALA A 1 133 ? -14.684 -1.384 7.100 1.00 81.44 133 ALA A O 1
ATOM 1043 N N . GLY A 1 134 ? -13.966 -0.615 5.124 1.00 81.75 134 GLY A N 1
ATOM 1044 C CA . GLY A 1 134 ? -13.507 0.684 5.598 1.00 81.75 134 GLY A CA 1
ATOM 1045 C C . GLY A 1 134 ? -13.045 1.570 4.447 1.00 81.75 134 GLY A C 1
ATOM 1046 O O . GLY A 1 134 ? -12.883 1.107 3.318 1.00 81.75 134 GLY A O 1
ATOM 1047 N N . ILE A 1 135 ? -12.842 2.851 4.740 1.00 80.88 135 ILE A N 1
ATOM 1048 C CA . ILE A 1 135 ? -12.450 3.880 3.770 1.00 80.88 135 ILE A CA 1
ATOM 1049 C C . ILE A 1 135 ? -11.196 4.580 4.272 1.00 80.88 135 ILE A C 1
ATOM 1051 O O . ILE A 1 135 ? -11.135 4.972 5.433 1.00 80.88 135 ILE A O 1
ATOM 1055 N N . ILE A 1 136 ? -10.213 4.772 3.394 1.00 81.12 136 ILE A N 1
ATOM 1056 C CA . ILE A 1 136 ? -9.049 5.619 3.663 1.00 81.12 136 ILE A CA 1
ATOM 1057 C C . ILE A 1 136 ? -9.242 6.915 2.880 1.00 81.12 136 ILE A C 1
ATOM 1059 O O . ILE A 1 136 ? -9.241 6.913 1.651 1.00 81.12 136 ILE A O 1
ATOM 1063 N N . VAL A 1 137 ? -9.434 8.017 3.597 1.00 80.50 137 VAL A N 1
ATOM 1064 C CA . VAL A 1 137 ? -9.430 9.364 3.033 1.00 80.50 137 VAL A CA 1
ATOM 1065 C C . VAL A 1 137 ? -7.974 9.731 2.782 1.00 80.50 137 VAL A C 1
ATOM 1067 O O . VAL A 1 137 ? -7.229 10.026 3.714 1.00 80.50 137 VAL A O 1
ATOM 1070 N N . SER A 1 138 ? -7.582 9.656 1.515 1.00 78.75 138 SER A N 1
ATOM 1071 C CA . SER A 1 138 ? -6.223 9.897 1.050 1.00 78.75 138 SER A CA 1
ATOM 1072 C C . SER A 1 138 ? -6.244 10.804 -0.167 1.00 78.75 138 SER A C 1
ATOM 1074 O O . SER A 1 138 ? -7.140 10.721 -1.007 1.00 78.75 138 SER A O 1
ATOM 1076 N N . ASN A 1 139 ? -5.235 11.661 -0.268 1.00 77.75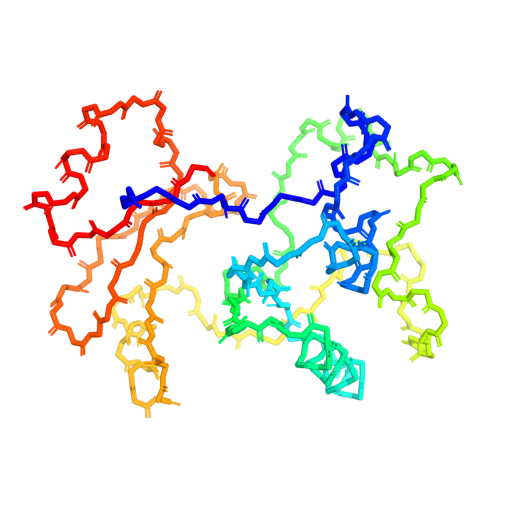 139 ASN A N 1
ATOM 1077 C CA . ASN A 1 139 ? -4.902 12.384 -1.494 1.00 77.75 139 ASN A CA 1
ATOM 1078 C C . ASN A 1 139 ? -3.566 11.916 -2.079 1.00 77.75 139 ASN A C 1
ATOM 1080 O O . ASN A 1 139 ? -2.877 12.665 -2.781 1.00 77.75 139 ASN A O 1
ATOM 1084 N N . HIS A 1 140 ? -3.172 10.689 -1.730 1.00 82.50 140 HIS A N 1
ATOM 1085 C CA . HIS A 1 140 ? -1.929 10.071 -2.155 1.00 82.50 140 HIS A CA 1
ATOM 1086 C C . HIS A 1 140 ? -0.669 10.824 -1.687 1.00 82.50 140 HIS A C 1
ATOM 1088 O O . HIS A 1 140 ? 0.358 10.833 -2.379 1.00 82.50 140 HIS A O 1
ATOM 1094 N N . GLY A 1 141 ? -0.758 11.510 -0.542 1.00 79.19 141 GLY A N 1
ATOM 1095 C CA . GLY A 1 141 ? 0.295 12.391 -0.032 1.00 79.19 141 GLY A CA 1
ATOM 1096 C C . GLY A 1 141 ? 0.476 13.660 -0.868 1.00 79.19 141 GLY A C 1
ATOM 1097 O O . GLY A 1 141 ? 1.603 14.114 -1.041 1.00 79.19 141 GLY A O 1
ATOM 1098 N N . ALA A 1 142 ? -0.617 14.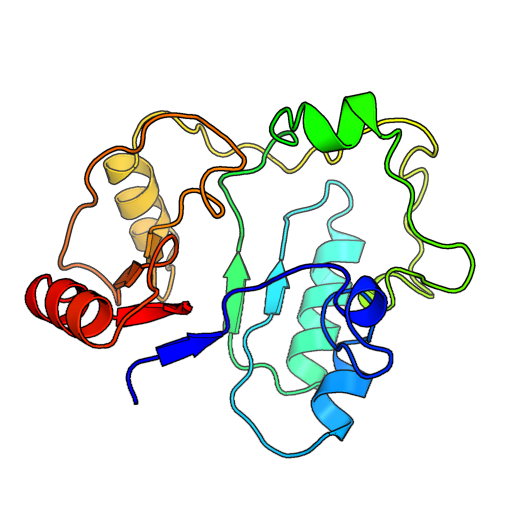193 -1.422 1.00 80.00 142 ALA A N 1
ATOM 1099 C CA . ALA A 1 142 ? -0.644 15.334 -2.342 1.00 80.00 142 ALA A CA 1
ATOM 1100 C C . ALA A 1 142 ? 0.185 15.115 -3.623 1.00 80.00 142 ALA A C 1
ATOM 1102 O O . ALA A 1 142 ? 0.836 16.026 -4.125 1.00 80.00 142 ALA A O 1
ATOM 1103 N N . ARG A 1 143 ? 0.188 13.881 -4.150 1.00 79.44 143 ARG A N 1
ATOM 1104 C CA . ARG A 1 143 ? 0.973 13.505 -5.344 1.00 79.44 143 ARG A CA 1
ATOM 1105 C C . ARG A 1 143 ? 0.136 13.124 -6.567 1.00 79.44 143 ARG A C 1
ATOM 1107 O O . ARG A 1 143 ? 0.715 12.651 -7.547 1.00 79.44 143 ARG A O 1
ATOM 1114 N N . GLN A 1 144 ? -1.191 13.237 -6.481 1.00 75.12 144 GLN A N 1
ATOM 1115 C CA . GLN A 1 144 ? -2.120 12.952 -7.581 1.00 75.12 144 GLN A CA 1
ATOM 1116 C C . GLN A 1 144 ? -2.767 14.246 -8.077 1.00 75.12 144 GLN A C 1
ATOM 1118 O O . GLN A 1 144 ? -2.209 14.894 -8.959 1.00 75.12 144 GLN A O 1
ATOM 1123 N N . LEU A 1 145 ? -3.912 14.631 -7.507 1.00 70.00 145 LEU A N 1
ATOM 1124 C CA . LEU A 1 145 ? -4.618 15.868 -7.835 1.00 70.00 145 LEU A CA 1
ATOM 1125 C C . LEU A 1 145 ? -4.401 16.909 -6.729 1.00 70.00 145 LEU A C 1
ATOM 1127 O O . LEU A 1 145 ? -4.549 16.596 -5.546 1.00 70.00 145 LEU A O 1
ATOM 1131 N N . ASP A 1 146 ? -4.091 18.143 -7.121 1.00 49.91 146 ASP A N 1
ATOM 1132 C CA . ASP A 1 146 ? -4.080 19.284 -6.209 1.00 49.91 146 ASP A CA 1
ATOM 1133 C C . ASP A 1 146 ? -5.533 19.651 -5.846 1.00 49.91 146 ASP A C 1
ATOM 1135 O O . ASP A 1 146 ? -6.398 19.661 -6.718 1.00 49.91 146 ASP A O 1
ATOM 1139 N N . TYR A 1 147 ? -5.795 19.952 -4.566 1.00 42.00 147 TYR A N 1
ATOM 1140 C CA . TYR A 1 147 ? -7.112 20.227 -3.944 1.00 42.00 147 TYR A CA 1
ATOM 1141 C C . TYR A 1 147 ? -7.963 18.984 -3.587 1.00 42.00 147 TYR A C 1
ATOM 1143 O O . TYR A 1 147 ? -8.331 18.177 -4.434 1.00 42.00 147 TYR A O 1
ATOM 1151 N N . VAL A 1 148 ? -8.326 18.846 -2.300 1.00 49.25 148 VAL A N 1
ATOM 1152 C CA . VAL A 1 148 ? -9.085 17.696 -1.757 1.00 49.25 148 VAL A CA 1
ATOM 1153 C C . VAL A 1 148 ? -10.444 18.134 -1.216 1.00 49.25 148 VAL A C 1
ATOM 1155 O O . VAL A 1 148 ? -10.561 19.157 -0.541 1.00 49.25 148 VAL A O 1
ATOM 1158 N N . VAL A 1 149 ? -11.468 17.324 -1.495 1.00 45.97 149 VAL A N 1
ATOM 1159 C CA . VAL A 1 149 ? -12.867 17.513 -1.079 1.00 45.97 149 VAL A CA 1
ATOM 1160 C C . VAL A 1 149 ? -13.143 16.823 0.268 1.00 45.97 149 VAL A C 1
ATOM 1162 O O . VAL A 1 149 ? -12.568 15.788 0.587 1.00 45.97 149 VAL A O 1
ATOM 1165 N N . LYS A 1 150 ? -14.043 17.412 1.064 1.00 45.34 150 LYS A N 1
ATOM 1166 C CA . LYS A 1 150 ? -14.474 16.992 2.411 1.00 45.34 150 LYS A CA 1
ATOM 1167 C C . LYS A 1 150 ? -15.171 15.613 2.398 1.00 45.34 150 LYS A C 1
ATOM 1169 O O . LYS A 1 150 ? -16.068 15.392 1.588 1.00 45.34 150 LYS A O 1
ATOM 1174 N N . ALA A 1 151 ? -14.781 14.702 3.295 1.00 53.69 151 ALA A N 1
ATOM 1175 C CA . ALA A 1 151 ? -15.321 13.336 3.385 1.00 53.69 151 ALA A CA 1
ATOM 1176 C C . ALA A 1 151 ? -16.618 13.239 4.219 1.00 53.69 151 ALA A C 1
ATOM 1178 O O . ALA A 1 151 ? -16.830 14.030 5.138 1.00 53.69 151 ALA A O 1
ATOM 1179 N N . ALA A 1 152 ? -17.465 12.248 3.908 1.00 51.84 152 ALA A N 1
ATOM 1180 C CA . ALA A 1 152 ? -18.673 11.901 4.664 1.00 51.84 152 ALA A CA 1
ATOM 1181 C C . ALA A 1 152 ? -18.358 10.880 5.777 1.00 51.84 152 ALA A C 1
ATOM 1183 O O . ALA A 1 152 ? -17.708 9.866 5.522 1.00 51.84 152 ALA A O 1
ATOM 1184 N N . LEU A 1 153 ? -18.821 11.167 6.996 1.00 55.69 153 LEU A N 1
ATOM 1185 C CA . LEU A 1 153 ? -18.575 10.398 8.223 1.00 55.69 153 LEU A CA 1
ATOM 1186 C C . LEU A 1 153 ? -19.757 9.461 8.545 1.00 55.69 153 LEU A C 1
ATOM 1188 O O . LEU A 1 153 ? -20.908 9.839 8.331 1.00 55.69 153 LEU A O 1
ATOM 1192 N N . GLY A 1 154 ? -19.474 8.274 9.103 1.00 59.53 154 GLY A N 1
ATOM 1193 C CA . GLY A 1 154 ? -20.444 7.516 9.916 1.00 59.53 154 GLY A CA 1
ATOM 1194 C C . GLY A 1 154 ? -20.960 6.162 9.401 1.00 59.53 154 GLY A C 1
ATOM 1195 O O . GLY A 1 154 ? -21.765 5.551 10.096 1.00 59.53 154 GLY A O 1
ATOM 1196 N N . TRP A 1 155 ? -20.553 5.665 8.224 1.00 64.31 155 TRP A N 1
ATOM 1197 C CA . TRP A 1 155 ? -21.116 4.412 7.661 1.00 64.31 155 TRP A CA 1
ATOM 1198 C C . TRP A 1 155 ? -20.220 3.174 7.808 1.00 64.31 155 TRP A C 1
ATOM 1200 O O . TRP A 1 155 ? -20.720 2.064 7.956 1.00 64.31 155 TRP A O 1
ATOM 1210 N N . VAL A 1 156 ? -18.902 3.358 7.786 1.00 74.19 156 VAL A N 1
ATOM 1211 C CA . VAL A 1 156 ? -17.874 2.314 7.952 1.00 74.19 156 VAL A CA 1
ATOM 1212 C C . VAL A 1 156 ? -16.681 2.912 8.699 1.00 74.19 156 VAL A C 1
ATOM 1214 O O . VAL A 1 156 ? -16.641 4.121 8.930 1.00 74.19 156 VAL A O 1
ATOM 1217 N N . HIS A 1 157 ? -15.687 2.101 9.070 1.00 78.81 157 HIS A N 1
ATOM 1218 C CA . HIS A 1 157 ? -14.447 2.637 9.634 1.00 78.81 157 HIS A CA 1
ATOM 1219 C C . HIS A 1 157 ? -13.758 3.574 8.636 1.00 78.81 157 HIS A C 1
ATOM 1221 O O . HIS A 1 157 ? -13.427 3.156 7.525 1.00 78.81 157 HIS A O 1
ATOM 1227 N N . VAL A 1 158 ? -13.517 4.823 9.044 1.00 77.62 158 VAL A N 1
ATOM 1228 C CA . VAL A 1 158 ? -12.830 5.821 8.220 1.00 77.62 158 VAL A CA 1
ATOM 1229 C C . VAL A 1 158 ? -11.439 6.093 8.784 1.00 77.62 158 VAL A C 1
ATOM 1231 O O . VAL A 1 158 ? -11.247 6.318 9.982 1.00 77.62 158 VAL A O 1
ATOM 1234 N N . PHE A 1 159 ? -10.460 6.062 7.896 1.00 81.94 159 PHE A N 1
ATOM 1235 C CA . PHE A 1 159 ? -9.070 6.373 8.165 1.00 81.94 159 PHE A CA 1
ATOM 1236 C C . PHE A 1 159 ? -8.642 7.603 7.365 1.00 81.94 159 PHE A C 1
ATOM 1238 O O . PHE A 1 159 ? -9.271 7.933 6.363 1.00 81.94 159 PHE A O 1
ATOM 1245 N N . LEU A 1 160 ? -7.564 8.258 7.781 1.00 81.06 160 LEU A N 1
ATOM 1246 C CA . LEU A 1 160 ? -6.985 9.415 7.107 1.00 81.06 160 LEU A CA 1
ATOM 1247 C C . LEU A 1 160 ? -5.469 9.263 7.000 1.00 81.06 160 LEU A C 1
ATOM 1249 O O . LEU A 1 160 ? -4.823 8.881 7.977 1.00 81.06 160 LEU A O 1
ATOM 1253 N N . ASP A 1 161 ? -4.919 9.587 5.833 1.00 81.06 161 ASP A N 1
ATOM 1254 C CA . ASP A 1 161 ? -3.483 9.765 5.616 1.00 81.06 161 ASP A CA 1
ATOM 1255 C C . ASP A 1 161 ? -3.167 11.178 5.088 1.00 81.06 161 ASP A C 1
ATOM 1257 O O . ASP A 1 161 ? -4.067 11.981 4.833 1.00 81.06 161 ASP A O 1
ATOM 1261 N N . GLY A 1 162 ? -1.874 11.487 4.957 1.00 77.31 162 GLY A N 1
ATOM 1262 C CA . GLY A 1 162 ? -1.397 12.750 4.396 1.00 77.31 162 GLY A CA 1
ATOM 1263 C C . GLY A 1 162 ? -1.215 13.853 5.443 1.00 77.31 162 GLY A C 1
ATOM 1264 O O . GLY A 1 162 ? -2.165 14.363 6.028 1.00 77.31 162 GLY A O 1
ATOM 1265 N N . GLY A 1 163 ? 0.039 14.257 5.666 1.00 81.38 163 GLY A N 1
ATOM 1266 C CA . GLY A 1 163 ? 0.380 15.402 6.522 1.00 81.38 163 GLY A CA 1
ATOM 1267 C C . GLY A 1 163 ? 0.303 15.155 8.035 1.00 81.38 163 GLY A C 1
ATOM 1268 O O . GLY A 1 163 ? 0.448 16.102 8.807 1.00 81.38 163 GLY A O 1
ATOM 1269 N N . VAL A 1 164 ? 0.102 13.909 8.479 1.00 85.25 164 VAL A N 1
ATOM 1270 C CA . VAL A 1 164 ? 0.134 13.540 9.903 1.00 85.25 164 VAL A CA 1
ATOM 1271 C C . VAL A 1 164 ? 1.587 13.472 10.376 1.00 85.25 164 VAL A C 1
ATOM 1273 O O . VAL A 1 164 ? 2.258 12.456 10.225 1.00 85.25 164 VAL A O 1
ATOM 1276 N N . CYS A 1 165 ? 2.075 14.561 10.969 1.00 87.94 165 CYS A N 1
ATOM 1277 C CA . CYS A 1 165 ? 3.474 14.672 11.403 1.00 87.94 165 CYS A CA 1
ATOM 1278 C C . CYS A 1 165 ? 3.632 14.815 12.923 1.00 87.94 165 CYS A C 1
ATOM 1280 O O . CYS A 1 165 ? 4.752 14.789 13.434 1.00 87.94 165 CYS A O 1
ATOM 1282 N N . ARG A 1 166 ? 2.535 15.012 13.669 1.00 85.62 166 ARG A N 1
ATOM 1283 C CA . ARG A 1 166 ? 2.555 15.200 15.127 1.00 85.62 166 ARG A CA 1
ATOM 1284 C C . ARG A 1 166 ? 1.439 14.421 15.811 1.00 85.62 166 ARG A C 1
ATOM 1286 O O . ARG A 1 166 ? 0.361 14.224 15.255 1.00 85.62 166 ARG A O 1
ATOM 1293 N N . GLY A 1 167 ? 1.646 14.084 17.086 1.00 86.19 167 GLY A N 1
ATOM 1294 C CA . GLY A 1 167 ? 0.600 13.476 17.920 1.00 86.19 167 GLY A CA 1
ATOM 1295 C C . GLY A 1 167 ? -0.667 14.338 18.028 1.00 86.19 167 GLY A C 1
ATOM 1296 O O . GLY A 1 167 ? -1.772 13.809 18.102 1.00 86.19 167 GLY A O 1
ATOM 1297 N N . THR A 1 168 ? -0.536 15.667 17.944 1.00 89.19 168 THR A N 1
ATOM 1298 C CA . THR A 1 168 ? -1.683 16.589 17.883 1.00 89.19 168 THR A CA 1
ATOM 1299 C C . THR A 1 168 ? -2.525 16.414 16.624 1.00 89.19 168 THR A C 1
ATOM 1301 O O . THR A 1 168 ? -3.724 16.663 16.666 1.00 89.19 168 THR A O 1
ATOM 1304 N N . ASP A 1 169 ? -1.930 15.994 15.509 1.00 84.12 169 ASP A N 1
ATOM 1305 C CA . ASP A 1 169 ? -2.660 15.780 14.256 1.00 84.12 169 ASP A CA 1
ATOM 1306 C C . ASP A 1 169 ? -3.447 14.467 14.316 1.00 84.12 169 ASP A C 1
ATOM 1308 O O . ASP A 1 169 ? -4.609 14.430 13.918 1.00 84.12 169 ASP A O 1
ATOM 1312 N N . VAL A 1 170 ? -2.875 13.440 14.957 1.00 84.12 170 VAL A N 1
ATOM 1313 C CA . VAL A 1 170 ? -3.590 12.202 15.313 1.00 84.12 170 VAL A CA 1
ATOM 1314 C C . VAL A 1 170 ? -4.781 12.508 16.222 1.00 84.12 170 VAL A C 1
ATOM 1316 O O . VAL A 1 170 ? -5.876 12.001 15.995 1.00 84.12 170 VAL A O 1
ATOM 1319 N N . PHE A 1 171 ? -4.602 13.371 17.227 1.00 84.44 171 PHE A N 1
ATOM 1320 C CA . PHE A 1 171 ? -5.693 13.769 18.118 1.00 84.44 171 PHE A CA 1
ATOM 1321 C C . PHE A 1 171 ? -6.816 14.505 17.373 1.00 84.44 171 PHE A C 1
ATOM 1323 O O . PHE A 1 171 ? -7.987 14.197 17.579 1.00 84.44 171 PHE A O 1
ATOM 1330 N N . LYS A 1 172 ? -6.479 15.434 16.467 1.00 82.44 172 LYS A N 1
ATOM 1331 C CA . LYS A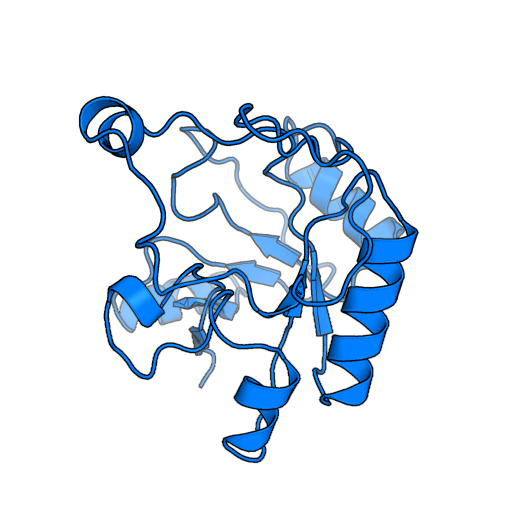 1 172 ? -7.472 16.116 15.616 1.00 82.44 172 LYS A CA 1
ATOM 1332 C C . LYS A 1 172 ? -8.228 15.131 14.723 1.00 82.44 172 LYS A C 1
ATOM 1334 O O . LYS A 1 172 ? -9.438 15.261 14.592 1.00 82.44 172 LYS A O 1
ATOM 1339 N N . ALA A 1 173 ? -7.540 14.148 14.137 1.00 79.56 173 ALA A N 1
ATOM 1340 C CA . ALA A 1 173 ? -8.180 13.112 13.328 1.00 79.56 173 ALA A CA 1
ATOM 1341 C C . ALA A 1 173 ? -9.177 12.290 14.161 1.00 79.56 173 ALA A C 1
ATOM 1343 O O . ALA A 1 173 ? -10.329 12.143 13.763 1.00 79.56 173 ALA A O 1
ATOM 1344 N N . LEU A 1 174 ? -8.778 11.850 15.359 1.00 80.62 174 LEU A N 1
ATOM 1345 C CA . LEU A 1 174 ? -9.658 11.118 16.277 1.00 80.62 174 LEU A CA 1
ATOM 1346 C C . LEU A 1 174 ? -10.865 11.947 16.727 1.00 80.62 174 LEU A C 1
ATOM 1348 O O . LEU A 1 174 ? -11.959 11.404 16.836 1.00 80.62 174 LEU A O 1
ATOM 1352 N N . ALA A 1 175 ? -10.687 13.251 16.956 1.00 80.75 175 ALA A N 1
ATOM 1353 C CA . ALA A 1 175 ? -11.782 14.164 17.290 1.00 80.75 175 ALA A CA 1
ATOM 1354 C C . ALA A 1 175 ? -12.801 14.325 16.145 1.00 80.75 175 ALA A C 1
ATOM 1356 O O . ALA A 1 175 ? -13.941 14.707 16.390 1.00 80.75 175 ALA A O 1
ATOM 1357 N N . LEU A 1 176 ? -12.401 14.012 14.910 1.00 75.25 176 LEU A N 1
ATOM 1358 C CA . LEU A 1 176 ? -13.272 13.921 13.737 1.00 75.25 176 LEU A CA 1
ATOM 1359 C C . LEU A 1 176 ? -13.769 12.484 13.483 1.00 75.25 176 LEU A C 1
ATOM 1361 O O . LEU A 1 176 ? -14.268 12.205 12.399 1.00 75.25 176 LEU A O 1
ATOM 1365 N N . GLU A 1 177 ? -13.608 11.578 14.455 1.00 73.88 177 GLU A N 1
ATOM 1366 C CA . GLU A 1 177 ? -13.947 10.147 14.373 1.00 73.88 177 GLU A CA 1
ATOM 1367 C C . GLU A 1 177 ? -13.146 9.364 13.315 1.00 73.88 177 GLU A C 1
ATOM 1369 O O . GLU A 1 177 ? -13.546 8.288 12.865 1.00 73.88 177 GLU A O 1
ATOM 1374 N N . LEU A 1 178 ? -11.969 9.876 12.945 1.00 69.62 178 LEU A N 1
ATOM 1375 C CA . LEU A 1 178 ? -11.052 9.254 11.993 1.00 69.62 178 LEU A CA 1
ATOM 1376 C C . LEU A 1 178 ? -9.915 8.530 12.719 1.00 69.62 178 LEU A C 1
ATOM 1378 O O . LEU A 1 178 ? -9.411 8.978 13.748 1.00 69.62 178 LEU A O 1
ATOM 1382 N N . ARG A 1 179 ? -9.439 7.425 12.146 1.00 68.50 179 ARG A N 1
ATOM 1383 C CA . ARG A 1 179 ? -8.165 6.793 12.538 1.00 68.50 179 ARG A CA 1
ATOM 1384 C C . ARG A 1 179 ? -7.029 7.305 11.644 1.00 68.50 179 ARG A C 1
ATOM 1386 O O . ARG A 1 179 ? -7.268 7.573 10.475 1.00 68.50 179 ARG A O 1
ATOM 1393 N N . ALA A 1 180 ? -5.803 7.430 12.154 1.00 61.41 180 ALA A N 1
ATOM 1394 C CA . ALA A 1 180 ? -4.704 8.056 11.410 1.00 61.41 180 ALA A CA 1
ATOM 1395 C C . ALA A 1 180 ? -3.690 7.041 10.849 1.00 61.41 180 ALA A C 1
ATOM 1397 O O . ALA A 1 180 ? -3.335 6.058 11.506 1.00 61.41 180 ALA A O 1
ATOM 1398 N N . TYR A 1 181 ? -3.184 7.330 9.652 1.00 64.19 181 TYR A N 1
ATOM 1399 C CA . TYR A 1 181 ? -1.976 6.746 9.076 1.00 64.19 181 TYR A CA 1
ATOM 1400 C C . TYR A 1 181 ? -0.827 7.771 9.096 1.00 64.19 181 TYR A C 1
ATOM 1402 O O . TYR A 1 181 ? -1.073 8.969 8.947 1.00 64.19 181 TYR A O 1
ATOM 1410 N N . SER A 1 182 ? 0.411 7.296 9.267 1.00 56.31 182 SER A N 1
ATOM 1411 C CA . SER A 1 182 ? 1.654 8.057 9.061 1.00 56.31 182 SER A CA 1
ATOM 1412 C C . SER A 1 182 ? 2.361 7.622 7.788 1.00 56.31 182 SER A C 1
ATOM 1414 O O . SER A 1 182 ? 2.481 6.383 7.615 1.00 56.31 182 SER A O 1
#